Protein AF-X0SKC5-F1 (afdb_monomer_lite)

Foldseek 3Di:
DDDDDDDPPPDPPPDPDPPDDQVVLQVVLCVDPFFPGKDFDADPVRHTQAIETEGEPPDDLVVSLVVSQVCCCPPVVDHDDSVRYHYDHDYPVPPPPPDDDDDPDPVPPDWDWDDWDWDDDPQKTKIKTWTDDPNDIDIDIDMDGPDPVVNVVRNVVD

Organism: NCBI:txid412755

Secondary structure (DSSP, 8-state):
---------S---------S-HHHHHHHHTTSTTEEEEEEEE-TTS-EEEEEEEEETTS-HHHHHHHHHHHHHHHH-----GGGEEEEEE-TTSSTTSS-------S---PEEEEEEEEEETTEEEEEEEEEETTEEEEEEEEEE--HHHHHHHHHH-

Radius of gyration: 26.89 Å; chains: 1; bounding box: 59×62×55 Å

pLDDT: mean 77.45, std 18.26, range [32.75, 94.25]

Sequence (158 aa):
MEKNKLHAFRNFIIPRRFNYEVEDIEKSLKDLSDVLFAKIVLSEDRDIKEIHIITKDSSNPKGITRDIESFLLAKYNIQVDYRKISIAQVKDKEIRDEKIKEEESESSLRLKFSDIKVGTIGNQFEVCVKLESNGKIYEGKVSGKNWGENQEYLVAKA

Structure (mmCIF, N/CA/C/O backbone):
data_AF-X0SKC5-F1
#
_entry.id   AF-X0SKC5-F1
#
loop_
_atom_site.group_PDB
_atom_site.id
_atom_site.type_symbol
_atom_site.label_atom_id
_atom_site.label_alt_id
_atom_site.label_comp_id
_atom_site.label_asym_id
_atom_site.label_entity_id
_atom_site.label_seq_id
_atom_site.pdbx_PDB_ins_code
_atom_site.Cartn_x
_atom_site.Cartn_y
_atom_site.Cartn_z
_atom_site.occupancy
_atom_site.B_iso_or_equiv
_atom_site.auth_seq_id
_atom_site.auth_comp_id
_atom_site.auth_asym_id
_atom_site.auth_atom_id
_atom_site.pdbx_PD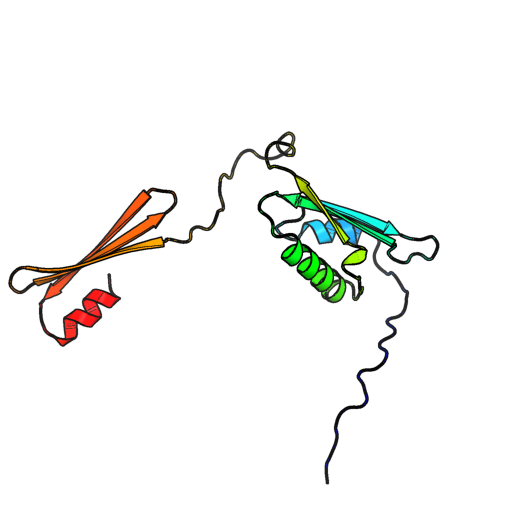B_model_num
ATOM 1 N N . MET A 1 1 ? -18.841 -41.081 18.839 1.00 37.88 1 MET A N 1
ATOM 2 C CA . MET A 1 1 ? -17.892 -41.024 17.708 1.00 37.88 1 MET A CA 1
ATOM 3 C C . MET A 1 1 ? -18.241 -39.802 16.877 1.00 37.88 1 MET A C 1
ATOM 5 O O . MET A 1 1 ? -19.418 -39.509 16.731 1.00 37.88 1 MET A O 1
ATOM 9 N N . GLU A 1 2 ? -17.224 -39.050 16.482 1.00 43.41 2 GLU A N 1
ATOM 10 C CA . GLU A 1 2 ? -17.250 -37.660 16.018 1.00 43.41 2 GLU A CA 1
ATOM 11 C C . GLU A 1 2 ? -18.290 -37.306 14.944 1.00 43.41 2 GLU A C 1
ATOM 13 O O . GLU A 1 2 ? -18.513 -38.068 14.005 1.00 43.41 2 GLU A O 1
ATOM 18 N N . LYS A 1 3 ? -18.785 -36.060 15.015 1.00 39.19 3 LYS A N 1
ATOM 19 C CA . LYS A 1 3 ? -18.485 -35.021 14.008 1.00 39.19 3 LYS A CA 1
ATOM 20 C C . LYS A 1 3 ? -18.834 -33.622 14.536 1.00 39.19 3 LYS A C 1
ATOM 22 O O . LYS A 1 3 ? -19.963 -33.155 14.452 1.00 39.19 3 LYS A O 1
ATOM 27 N N . ASN A 1 4 ? -17.805 -32.953 15.058 1.00 44.38 4 ASN A N 1
ATOM 28 C CA . ASN A 1 4 ? -17.693 -31.495 15.067 1.00 44.38 4 ASN A CA 1
ATOM 29 C C . ASN A 1 4 ? -17.770 -30.967 13.627 1.00 44.38 4 ASN A C 1
ATOM 31 O O . ASN A 1 4 ? -17.104 -31.540 12.761 1.00 44.38 4 ASN A O 1
ATOM 35 N N . LYS A 1 5 ? -18.436 -29.825 13.403 1.00 41.84 5 LYS A N 1
ATOM 36 C CA . LYS A 1 5 ? -17.783 -28.616 12.855 1.00 41.84 5 LYS A CA 1
ATOM 37 C C . LYS A 1 5 ? -18.767 -27.460 12.604 1.00 41.84 5 LYS A C 1
ATOM 39 O O . LYS A 1 5 ? -19.712 -27.592 11.841 1.00 41.84 5 LYS A O 1
ATOM 44 N N . LEU A 1 6 ? -18.383 -26.307 13.164 1.00 42.19 6 LEU A N 1
ATOM 45 C CA . LEU A 1 6 ? -18.560 -24.944 12.636 1.00 42.19 6 LEU A CA 1
ATOM 46 C C . LEU A 1 6 ? -19.936 -24.271 12.782 1.00 42.19 6 LEU A C 1
ATOM 48 O O . LEU A 1 6 ? -20.611 -23.992 11.802 1.00 42.19 6 LEU A O 1
ATOM 52 N N . HIS A 1 7 ? -20.257 -23.832 14.002 1.00 37.31 7 HIS A N 1
ATOM 53 C CA . HIS A 1 7 ? -21.144 -22.677 14.217 1.00 37.31 7 HIS A CA 1
ATOM 54 C C . HIS A 1 7 ? -20.577 -21.729 15.286 1.00 37.31 7 HIS A C 1
ATOM 56 O O . HIS A 1 7 ? -21.206 -21.460 16.300 1.00 37.31 7 HIS A O 1
ATOM 62 N N . ALA A 1 8 ? -19.363 -21.216 15.065 1.00 38.47 8 ALA A N 1
ATOM 63 C CA . ALA A 1 8 ? -18.754 -20.225 15.961 1.00 38.47 8 ALA A CA 1
ATOM 64 C C . ALA A 1 8 ? -18.031 -19.090 15.209 1.00 38.47 8 ALA A C 1
ATOM 66 O O . ALA A 1 8 ? -17.006 -18.598 15.658 1.00 38.47 8 ALA A O 1
ATOM 67 N N . PHE A 1 9 ? -18.563 -18.665 14.057 1.00 35.56 9 PHE A N 1
ATOM 68 C CA . PHE A 1 9 ? -18.063 -17.501 13.304 1.00 35.56 9 PHE A CA 1
ATOM 69 C C . PHE A 1 9 ? -19.118 -16.399 13.177 1.00 35.56 9 PHE A C 1
ATOM 71 O O . PHE A 1 9 ? -19.284 -15.784 12.127 1.00 35.56 9 PHE A O 1
ATOM 78 N N . ARG A 1 10 ? -19.880 -16.153 14.241 1.00 35.97 10 ARG A N 1
ATOM 79 C CA . ARG A 1 10 ? -20.778 -15.001 14.290 1.00 35.97 10 ARG A CA 1
ATOM 80 C C . ARG A 1 10 ? -20.615 -14.295 15.623 1.00 35.97 10 ARG A C 1
ATOM 82 O O . ARG A 1 10 ? -20.910 -14.865 16.665 1.00 35.97 10 ARG A O 1
ATOM 89 N N . ASN A 1 11 ? -20.170 -13.047 15.519 1.00 32.75 11 ASN A N 1
ATOM 90 C CA . ASN A 1 11 ? -20.149 -12.022 16.554 1.00 32.75 11 ASN A CA 1
ATOM 91 C C . ASN A 1 11 ? -19.022 -12.127 17.588 1.00 32.75 11 ASN A C 1
ATOM 93 O O . ASN A 1 11 ? -19.274 -12.257 18.781 1.00 32.75 11 ASN A O 1
ATOM 97 N N . PHE A 1 12 ? -17.782 -11.893 17.151 1.00 34.72 12 PHE A N 1
ATOM 98 C CA . PHE A 1 12 ? -16.859 -11.145 18.007 1.00 34.72 12 PHE A CA 1
ATOM 99 C C . PHE A 1 12 ? -17.263 -9.667 17.947 1.00 34.72 12 PHE A C 1
ATOM 101 O O . PHE A 1 12 ? -16.719 -8.875 17.184 1.00 34.72 12 PHE A O 1
ATOM 108 N N . ILE A 1 13 ? -18.278 -9.305 18.735 1.00 43.94 13 ILE A N 1
ATOM 109 C CA . ILE A 1 13 ? -18.441 -7.924 19.192 1.00 43.94 13 ILE A CA 1
ATOM 110 C C . ILE A 1 13 ? -17.263 -7.701 20.141 1.00 43.94 13 ILE A C 1
ATOM 112 O O . ILE A 1 13 ? -17.325 -8.042 21.321 1.00 43.94 13 ILE A O 1
ATOM 116 N N . ILE A 1 14 ? -16.140 -7.239 19.595 1.00 46.78 14 ILE A N 1
ATOM 117 C CA . ILE A 1 14 ? -14.991 -6.829 20.398 1.00 46.78 14 ILE A CA 1
ATOM 118 C C . ILE A 1 14 ? -15.439 -5.578 21.168 1.00 46.78 14 ILE A C 1
ATOM 120 O O . ILE A 1 14 ? -16.000 -4.661 20.563 1.00 46.78 14 ILE A O 1
ATOM 124 N N . PRO A 1 15 ? -15.281 -5.537 22.500 1.00 40.75 15 PRO A N 1
ATOM 125 C CA . PRO A 1 15 ? -15.794 -4.438 23.303 1.00 40.75 15 PRO A CA 1
ATOM 126 C C . PRO A 1 15 ? -15.172 -3.101 22.876 1.00 40.75 15 PRO A C 1
ATOM 128 O O . PRO A 1 15 ? -13.961 -3.009 22.694 1.00 40.75 15 PRO A O 1
ATOM 131 N N . ARG A 1 16 ? -16.011 -2.055 22.784 1.00 48.88 16 ARG A N 1
ATOM 132 C CA . ARG A 1 16 ? -15.656 -0.630 22.605 1.00 48.88 16 ARG A CA 1
ATOM 133 C C . ARG A 1 16 ? -14.852 -0.080 23.799 1.00 48.88 16 ARG A C 1
ATOM 135 O O . ARG A 1 16 ? -15.270 0.860 24.470 1.00 48.88 16 ARG A O 1
ATOM 142 N N . ARG A 1 17 ? -13.711 -0.677 24.130 1.00 47.03 17 ARG A N 1
ATOM 143 C CA . ARG A 1 17 ? -12.739 -0.082 25.052 1.00 47.03 17 ARG A CA 1
ATOM 144 C C . ARG A 1 17 ? -11.465 0.197 24.277 1.00 47.03 17 ARG A C 1
ATOM 146 O O . ARG A 1 17 ? -10.558 -0.623 24.228 1.00 47.03 17 ARG A O 1
ATOM 153 N N . PHE A 1 18 ? -11.448 1.378 23.661 1.00 55.78 18 PHE A N 1
ATOM 154 C CA . PHE A 1 18 ? -10.223 2.058 23.257 1.00 55.78 18 PHE A CA 1
ATOM 155 C C . PHE A 1 18 ? -9.294 2.114 24.473 1.00 55.78 18 PHE A C 1
ATOM 157 O O . PHE A 1 18 ? -9.562 2.858 25.412 1.00 55.78 18 PHE A O 1
ATOM 164 N N . ASN A 1 19 ? -8.252 1.285 24.484 1.00 56.88 19 ASN A N 1
ATOM 165 C CA . ASN A 1 19 ? -7.194 1.329 25.498 1.00 56.88 19 ASN A CA 1
ATOM 166 C C . ASN A 1 19 ? -5.901 1.953 24.942 1.00 56.88 19 ASN A C 1
ATOM 168 O O . ASN A 1 19 ? -4.849 1.850 25.563 1.00 56.88 19 ASN A O 1
ATOM 172 N N . TYR A 1 20 ? -5.990 2.544 23.749 1.00 67.38 20 TYR A N 1
ATOM 173 C CA . TYR A 1 20 ? -4.907 3.212 23.042 1.00 67.38 20 TYR A CA 1
ATOM 174 C C . TYR A 1 20 ? -5.317 4.656 22.796 1.00 67.38 20 TYR A C 1
ATOM 176 O O . TYR A 1 20 ? -6.435 4.903 22.330 1.00 67.38 20 TYR A O 1
ATOM 184 N N . GLU A 1 21 ? -4.411 5.584 23.086 1.00 79.00 21 GLU A N 1
ATOM 185 C CA . GLU A 1 21 ? -4.579 6.978 22.698 1.00 79.00 21 GLU A CA 1
ATOM 186 C C . GLU A 1 21 ? -4.518 7.087 21.170 1.00 79.00 21 GLU A C 1
ATOM 188 O O . GLU A 1 21 ? -3.754 6.379 20.501 1.00 79.00 21 GLU A O 1
ATOM 193 N N . VAL A 1 22 ? -5.346 7.959 20.594 1.00 83.56 22 VAL A N 1
ATOM 194 C CA . VAL A 1 22 ? -5.439 8.117 19.133 1.00 83.56 22 VAL A CA 1
ATOM 195 C C . VAL A 1 22 ? -4.089 8.531 18.556 1.00 83.56 22 VAL A C 1
ATOM 197 O O . VAL A 1 22 ? -3.703 8.035 17.495 1.00 83.56 22 VAL A O 1
ATOM 200 N N . GLU A 1 23 ? -3.333 9.365 19.276 1.00 82.94 23 GLU A N 1
ATOM 201 C CA . GLU A 1 23 ? -1.994 9.773 18.855 1.00 82.94 23 GLU A CA 1
ATOM 202 C C . GLU A 1 23 ? -1.025 8.588 18.726 1.00 82.94 23 GLU A C 1
ATOM 204 O O . GLU A 1 23 ? -0.130 8.620 17.880 1.00 82.94 23 GLU A O 1
ATOM 209 N N . ASP A 1 24 ? -1.181 7.529 19.523 1.00 87.25 24 ASP A N 1
ATOM 210 C CA . ASP A 1 24 ? -0.296 6.361 19.463 1.00 87.25 24 ASP A CA 1
ATOM 211 C C . ASP A 1 24 ? -0.600 5.473 18.253 1.00 87.25 24 ASP A C 1
ATOM 213 O O . ASP A 1 24 ? 0.314 4.897 17.648 1.00 87.25 24 ASP A O 1
ATOM 217 N N . ILE A 1 25 ? -1.875 5.403 17.861 1.00 88.12 25 ILE A N 1
ATOM 218 C CA . ILE A 1 25 ? -2.302 4.740 16.624 1.00 88.12 25 ILE A CA 1
ATOM 219 C C . ILE A 1 25 ? -1.802 5.541 15.416 1.00 88.12 25 ILE A C 1
ATOM 221 O O . ILE A 1 25 ? -1.206 4.962 14.508 1.00 88.12 25 ILE A O 1
ATOM 225 N N . GLU A 1 26 ? -1.978 6.867 15.419 1.00 89.88 26 GLU A N 1
ATOM 226 C CA . GLU A 1 26 ? -1.483 7.759 14.359 1.00 89.88 26 GLU A CA 1
ATOM 227 C C . GLU A 1 26 ? 0.036 7.648 14.180 1.00 89.88 26 GLU A C 1
ATOM 229 O O . GLU A 1 26 ? 0.516 7.570 13.049 1.00 89.88 26 GLU A O 1
ATOM 234 N N . LYS A 1 27 ? 0.804 7.597 15.278 1.00 88.88 27 LYS A N 1
ATOM 235 C CA . LYS A 1 27 ? 2.259 7.370 15.227 1.00 88.88 27 LYS A CA 1
ATOM 236 C C . LYS A 1 27 ? 2.595 6.012 14.634 1.00 88.88 27 LYS A C 1
ATOM 238 O O . LYS A 1 27 ? 3.434 5.937 13.750 1.00 88.88 27 LYS A O 1
ATOM 243 N N . SER A 1 28 ? 1.919 4.962 15.085 1.00 89.25 28 SER A N 1
ATOM 244 C CA . SER A 1 28 ? 2.193 3.601 14.625 1.00 89.25 28 SER A CA 1
ATOM 245 C C . SER A 1 28 ? 1.827 3.377 13.158 1.00 89.25 28 SER A C 1
ATOM 247 O O . SER A 1 28 ? 2.453 2.567 12.488 1.00 89.25 28 SER A O 1
ATOM 249 N N . LEU A 1 29 ? 0.838 4.098 12.627 1.00 89.44 29 LEU A N 1
ATOM 250 C CA . LEU A 1 29 ? 0.518 4.059 11.197 1.00 89.44 29 LEU A CA 1
ATOM 251 C C . LEU A 1 29 ? 1.648 4.618 10.321 1.00 89.44 29 LEU A C 1
ATOM 253 O O . LEU A 1 29 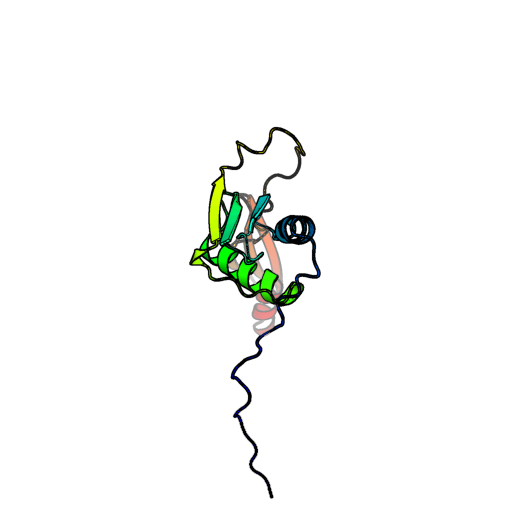? 1.744 4.227 9.162 1.00 89.44 29 LEU A O 1
ATOM 257 N N . LYS A 1 30 ? 2.514 5.486 10.862 1.00 88.50 30 LYS A N 1
ATOM 258 C CA . LYS A 1 30 ? 3.714 5.973 10.161 1.00 88.50 30 LYS A CA 1
ATOM 259 C C . LYS A 1 30 ? 4.819 4.920 10.049 1.00 88.50 30 LYS A C 1
ATOM 261 O O . LYS A 1 30 ? 5.746 5.123 9.278 1.00 88.50 30 LYS A O 1
ATOM 266 N N . ASP A 1 31 ? 4.724 3.809 10.783 1.00 86.94 31 ASP A N 1
ATOM 267 C CA . ASP A 1 31 ? 5.671 2.694 10.652 1.00 86.94 31 ASP A CA 1
ATOM 268 C C . ASP A 1 31 ? 5.462 1.917 9.333 1.00 86.94 31 ASP A C 1
ATOM 270 O O . ASP A 1 31 ? 6.305 1.109 8.942 1.00 86.94 31 ASP A O 1
ATOM 274 N N . LEU A 1 32 ? 4.339 2.138 8.634 1.00 86.88 32 LEU A N 1
ATOM 275 C CA . LEU A 1 32 ? 4.093 1.578 7.306 1.00 86.88 32 LEU A CA 1
ATOM 276 C C . LEU A 1 32 ? 4.953 2.304 6.259 1.00 86.88 32 LEU A C 1
ATOM 278 O O . LEU A 1 32 ? 4.970 3.531 6.208 1.00 86.88 32 LEU A O 1
ATOM 282 N N . SER A 1 33 ? 5.610 1.540 5.377 1.00 74.44 33 SER A N 1
ATOM 283 C CA . SER A 1 33 ? 6.628 2.015 4.417 1.00 74.44 33 SER A CA 1
ATOM 284 C C . SER A 1 33 ? 6.219 3.215 3.559 1.00 74.44 33 SER A C 1
ATOM 286 O O . SER A 1 33 ? 7.060 4.022 3.167 1.00 74.44 33 SER A O 1
ATOM 288 N N . ASP A 1 34 ? 4.929 3.325 3.260 1.00 83.56 34 ASP A N 1
ATOM 289 C CA . ASP A 1 34 ? 4.379 4.285 2.307 1.00 83.56 34 ASP A CA 1
ATOM 290 C C . ASP A 1 34 ? 3.587 5.430 2.959 1.00 83.56 34 ASP A C 1
ATOM 292 O O . ASP A 1 34 ? 3.067 6.300 2.256 1.00 83.56 34 ASP A O 1
ATOM 296 N N . VAL A 1 35 ? 3.488 5.457 4.293 1.00 89.62 35 VAL A N 1
ATOM 297 C CA . VAL A 1 35 ? 2.700 6.450 5.037 1.00 89.62 35 VAL A CA 1
ATOM 298 C C . VAL A 1 35 ? 3.606 7.541 5.602 1.00 89.62 35 VAL A C 1
ATOM 300 O O . VAL A 1 35 ? 4.464 7.295 6.440 1.00 89.62 35 VAL A O 1
ATOM 303 N N . LEU A 1 36 ? 3.376 8.784 5.182 1.00 88.00 36 LEU A N 1
ATOM 304 C CA . LEU A 1 36 ? 4.126 9.959 5.642 1.00 88.00 36 LEU A CA 1
ATOM 305 C C . LEU A 1 36 ? 3.440 10.611 6.844 1.00 88.00 36 LEU A C 1
ATOM 307 O O . LEU A 1 36 ? 4.063 10.945 7.854 1.00 88.00 36 LEU A O 1
ATOM 311 N N . PHE A 1 37 ? 2.122 10.769 6.741 1.00 89.44 37 PHE A N 1
ATOM 312 C CA . PHE A 1 37 ? 1.291 11.329 7.797 1.00 89.44 37 PHE A CA 1
ATOM 313 C C . PHE A 1 37 ? -0.018 10.559 7.893 1.00 89.44 37 PHE A C 1
ATOM 315 O O . PHE A 1 37 ? -0.585 10.153 6.881 1.00 89.44 37 PHE A O 1
ATOM 322 N N . ALA A 1 38 ? -0.504 10.402 9.119 1.00 92.00 38 ALA A N 1
ATOM 323 C CA . ALA A 1 38 ? -1.788 9.800 9.419 1.00 92.00 38 ALA A CA 1
ATOM 324 C C . ALA A 1 38 ? -2.525 10.686 10.422 1.00 92.00 38 ALA A C 1
ATOM 326 O O . ALA A 1 38 ? -1.928 11.152 11.395 1.00 92.00 38 ALA A O 1
ATOM 327 N N . LYS A 1 39 ? -3.813 10.916 10.171 1.00 91.88 39 LYS A N 1
ATOM 328 C CA . LYS A 1 39 ? -4.724 11.599 11.086 1.00 91.88 39 LYS A CA 1
ATOM 329 C C . LYS A 1 39 ? -6.020 10.812 11.186 1.00 91.88 39 LYS A C 1
ATOM 331 O O . LYS A 1 39 ? -6.621 10.488 10.164 1.00 91.88 39 LYS A O 1
ATOM 336 N N . ILE A 1 40 ? -6.461 10.535 12.404 1.00 90.62 40 ILE A N 1
ATOM 337 C CA . ILE A 1 40 ? -7.724 9.858 12.683 1.00 90.62 40 ILE A CA 1
ATOM 338 C C . ILE A 1 40 ? -8.702 10.886 13.248 1.00 90.62 40 ILE A C 1
ATOM 340 O O . ILE A 1 40 ? -8.399 11.613 14.194 1.00 90.62 40 ILE A O 1
ATOM 344 N N . VAL A 1 41 ? -9.894 10.940 12.662 1.00 88.75 41 VAL A N 1
ATOM 345 C CA . VAL A 1 41 ? -11.005 11.768 13.127 1.00 88.75 41 VAL A CA 1
ATOM 346 C C . VAL A 1 41 ? -12.022 10.859 13.802 1.00 88.75 41 VAL A C 1
ATOM 348 O O . VAL A 1 41 ? -12.563 9.941 13.181 1.00 88.75 41 VAL A O 1
ATOM 351 N N . LEU A 1 42 ? -12.292 11.116 15.080 1.00 86.50 42 LEU A N 1
ATOM 352 C CA . LEU A 1 42 ? -13.313 10.402 15.841 1.00 86.50 42 LEU A CA 1
ATOM 353 C C . LEU A 1 42 ? -14.667 11.121 15.774 1.00 86.50 42 LEU A C 1
ATOM 355 O O . LEU A 1 42 ? -14.743 12.341 15.630 1.00 86.50 42 LEU A O 1
ATOM 359 N N . SER A 1 43 ? -15.745 10.350 15.883 1.00 83.00 43 SER A N 1
ATOM 360 C CA . SER A 1 43 ? -17.093 10.851 16.168 1.00 83.00 43 SER A CA 1
ATOM 361 C C . SER A 1 43 ? -17.269 11.161 17.659 1.00 83.00 43 SER A C 1
ATOM 363 O O . SER A 1 43 ? -16.451 10.764 18.488 1.00 83.00 43 SER A O 1
ATOM 365 N N . GLU A 1 44 ? -18.370 11.827 18.010 1.00 78.19 44 GLU A N 1
ATOM 366 C CA . GLU A 1 44 ? -18.746 12.119 19.406 1.00 78.19 44 GLU A CA 1
ATOM 367 C C . GLU A 1 44 ? -18.841 10.841 20.263 1.00 78.19 44 GLU A C 1
ATOM 369 O O . GLU A 1 44 ? -18.431 10.835 21.421 1.00 78.19 44 GLU A O 1
ATOM 374 N N . ASP A 1 45 ? -19.244 9.723 19.650 1.00 80.00 45 ASP A N 1
ATOM 375 C CA . ASP A 1 45 ? -19.303 8.392 20.271 1.00 80.00 45 ASP A CA 1
ATOM 376 C C . ASP A 1 45 ? -17.937 7.683 20.390 1.00 80.00 45 ASP A C 1
ATOM 378 O O . ASP A 1 45 ? -17.875 6.496 20.716 1.00 80.00 45 ASP A O 1
ATOM 382 N N . ARG A 1 46 ? -16.830 8.382 20.101 1.00 74.31 46 ARG A N 1
ATOM 383 C CA . ARG A 1 46 ? -15.454 7.849 20.019 1.00 74.31 46 ARG A CA 1
ATOM 384 C C . ARG A 1 46 ? -15.239 6.740 18.982 1.00 74.31 46 ARG A C 1
ATOM 386 O O . ARG A 1 46 ? -14.202 6.088 18.998 1.00 74.31 46 AR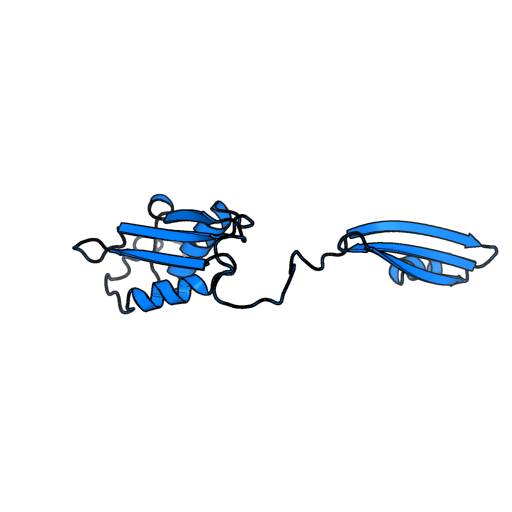G A O 1
ATOM 393 N N . ASP A 1 47 ? -16.164 6.544 18.051 1.00 81.56 47 ASP A N 1
ATOM 394 C CA . ASP A 1 47 ? -15.948 5.666 16.900 1.00 81.56 47 ASP A CA 1
ATOM 395 C C . ASP A 1 47 ? -15.113 6.379 15.819 1.00 81.56 47 ASP A C 1
ATOM 397 O O . ASP A 1 47 ? -15.174 7.600 15.668 1.00 81.56 47 ASP A O 1
ATOM 401 N N . ILE A 1 48 ? -14.344 5.621 15.030 1.00 86.12 48 ILE A N 1
ATOM 402 C CA . ILE A 1 48 ? -13.580 6.178 13.902 1.00 86.12 48 ILE A CA 1
ATOM 403 C C . ILE A 1 48 ? -14.556 6.664 12.828 1.00 86.12 48 ILE A C 1
ATOM 405 O O . ILE A 1 48 ? -15.286 5.860 12.230 1.00 86.12 48 ILE A O 1
ATOM 409 N N . LYS A 1 49 ? -14.541 7.972 12.563 1.00 88.62 49 LYS A N 1
ATOM 410 C CA . LYS A 1 49 ? -15.315 8.610 11.498 1.00 88.62 49 LYS A CA 1
ATOM 411 C C . LYS A 1 49 ? -14.568 8.514 10.174 1.00 88.62 49 LYS A C 1
ATOM 413 O O . LYS A 1 49 ? -15.084 7.920 9.232 1.00 88.62 49 LYS A O 1
ATOM 418 N N . GLU A 1 50 ? -13.350 9.046 10.147 1.00 91.94 50 GLU A N 1
ATOM 419 C CA . GLU A 1 50 ? -12.495 9.152 8.964 1.00 91.94 50 GLU A CA 1
ATOM 420 C C . GLU A 1 50 ? -11.022 8.970 9.346 1.00 91.94 50 GLU A C 1
ATOM 422 O O . GLU A 1 50 ? -10.604 9.282 10.464 1.00 91.94 50 GLU A O 1
ATOM 427 N N . ILE A 1 51 ? -10.234 8.460 8.404 1.00 93.38 51 ILE A N 1
ATOM 428 C CA . ILE A 1 51 ? -8.782 8.341 8.493 1.00 93.38 51 ILE A CA 1
ATOM 429 C C . ILE A 1 51 ? -8.192 9.027 7.265 1.00 93.38 51 ILE A C 1
ATOM 431 O O . ILE A 1 51 ? -8.447 8.612 6.135 1.00 93.38 51 ILE A O 1
ATOM 435 N N . HIS A 1 52 ? -7.380 10.054 7.485 1.00 93.81 52 HIS A N 1
ATOM 436 C CA . HIS A 1 52 ? -6.645 10.743 6.433 1.00 93.81 52 HIS A CA 1
ATOM 437 C C . HIS A 1 52 ? -5.196 10.283 6.435 1.00 93.81 52 HIS A C 1
ATOM 439 O O . HIS A 1 52 ? -4.518 10.332 7.463 1.00 93.81 52 HIS A O 1
ATOM 445 N N . ILE A 1 53 ? -4.722 9.862 5.271 1.00 94.25 53 ILE A N 1
ATOM 446 C CA . ILE A 1 53 ? -3.372 9.351 5.075 1.00 94.25 53 ILE A CA 1
ATOM 447 C C . ILE A 1 53 ? -2.717 10.149 3.956 1.00 94.25 53 ILE A C 1
ATOM 449 O O . ILE A 1 53 ? -3.298 10.315 2.883 1.00 94.25 53 ILE A O 1
ATOM 453 N N . ILE A 1 54 ? -1.498 10.618 4.198 1.00 91.88 54 ILE A N 1
ATOM 454 C CA . ILE A 1 54 ? -0.638 11.211 3.175 1.00 91.88 54 ILE A CA 1
ATOM 455 C C . ILE A 1 54 ? 0.454 10.204 2.840 1.00 91.88 54 ILE A C 1
ATOM 457 O O . ILE A 1 54 ? 1.113 9.676 3.737 1.00 91.88 54 ILE A O 1
ATOM 461 N N . THR A 1 55 ? 0.634 9.947 1.552 1.00 92.00 55 THR A N 1
ATOM 462 C CA . THR A 1 55 ? 1.528 8.912 1.014 1.00 92.00 55 THR A CA 1
ATOM 463 C C . THR A 1 55 ? 2.380 9.483 -0.108 1.00 92.00 55 THR A C 1
ATOM 465 O O . THR A 1 55 ? 2.072 10.555 -0.640 1.00 92.00 55 THR A O 1
ATOM 468 N N . LYS A 1 56 ? 3.448 8.776 -0.477 1.00 86.06 56 LYS A N 1
ATOM 469 C CA . LYS A 1 56 ? 4.254 9.140 -1.646 1.00 86.06 56 LYS A CA 1
ATOM 470 C C . LYS A 1 56 ? 3.476 8.853 -2.937 1.00 86.06 56 LYS A C 1
ATOM 472 O O . LYS A 1 56 ? 2.564 8.024 -2.977 1.00 86.06 56 LYS A O 1
ATOM 477 N N . ASP A 1 57 ? 3.835 9.540 -4.014 1.00 82.62 57 ASP A N 1
ATOM 478 C CA . ASP A 1 57 ? 3.241 9.334 -5.342 1.00 82.62 57 ASP A CA 1
ATOM 479 C C . ASP A 1 57 ? 3.606 7.980 -5.975 1.00 82.62 57 ASP A C 1
ATOM 481 O O . ASP A 1 57 ? 2.874 7.484 -6.831 1.00 82.62 57 ASP A O 1
ATOM 485 N N . SER A 1 58 ? 4.692 7.352 -5.522 1.00 81.19 58 SER A N 1
ATOM 486 C CA . SER A 1 58 ? 5.114 6.006 -5.926 1.00 81.19 58 SER A CA 1
ATOM 487 C C . SER A 1 58 ? 4.269 4.879 -5.327 1.00 81.19 58 SER A C 1
ATOM 489 O O . SER A 1 58 ? 4.361 3.733 -5.777 1.00 81.19 58 SER A O 1
ATOM 491 N N . SER A 1 59 ? 3.446 5.175 -4.323 1.00 82.12 59 SER A N 1
ATOM 492 C CA . SER A 1 59 ? 2.754 4.148 -3.561 1.00 82.12 59 SER A CA 1
ATOM 493 C C . SER A 1 59 ? 1.443 3.700 -4.225 1.00 82.12 59 SER A C 1
ATOM 495 O O . SER A 1 59 ? 0.779 4.465 -4.922 1.00 82.12 59 SER A O 1
ATOM 497 N N . ASN A 1 60 ? 1.033 2.444 -4.014 1.00 88.25 60 ASN A N 1
ATOM 498 C CA . ASN A 1 60 ? -0.216 1.900 -4.564 1.00 88.25 60 ASN A CA 1
ATOM 499 C C . ASN A 1 60 ? -1.389 2.117 -3.584 1.00 88.25 60 ASN A C 1
ATOM 501 O O . ASN A 1 60 ? -1.446 1.402 -2.578 1.00 88.25 60 ASN A O 1
ATOM 505 N N . PRO A 1 61 ? -2.378 2.991 -3.876 1.00 87.31 61 PRO A N 1
ATOM 506 C CA . PRO A 1 61 ? -3.435 3.335 -2.920 1.00 87.31 61 PRO A CA 1
ATOM 507 C C . PRO A 1 61 ? -4.227 2.126 -2.416 1.00 87.31 61 PRO A C 1
ATOM 509 O O . PRO A 1 61 ? -4.496 2.019 -1.226 1.00 87.31 61 PRO A O 1
ATOM 512 N N . LYS A 1 62 ? -4.542 1.162 -3.293 1.00 89.25 62 LYS A N 1
ATOM 513 C CA . LYS A 1 62 ? -5.278 -0.054 -2.901 1.00 89.25 62 LYS A CA 1
ATOM 514 C C . LYS A 1 62 ? -4.472 -0.956 -1.968 1.00 89.25 62 LYS A C 1
ATOM 516 O O . LYS A 1 62 ? -5.052 -1.606 -1.104 1.00 89.25 62 LYS A O 1
ATOM 521 N N . GLY A 1 63 ? -3.156 -1.021 -2.182 1.00 91.19 63 GLY A N 1
ATOM 522 C CA . GLY A 1 63 ? -2.243 -1.764 -1.316 1.00 91.19 63 GLY A CA 1
ATOM 523 C C . GLY A 1 63 ? -2.231 -1.153 0.078 1.00 91.19 63 GLY A C 1
ATOM 524 O O . GLY A 1 63 ? -2.572 -1.833 1.038 1.00 91.19 63 GLY A O 1
ATOM 525 N N . ILE A 1 64 ? -1.999 0.160 0.148 1.00 91.88 64 ILE A N 1
ATOM 526 C CA . ILE A 1 64 ? -1.972 0.915 1.405 1.00 91.88 64 ILE A CA 1
ATOM 527 C C . ILE A 1 64 ? -3.277 0.777 2.175 1.00 91.88 64 ILE A C 1
ATOM 529 O O . ILE A 1 64 ? -3.244 0.510 3.370 1.00 91.88 64 ILE A O 1
ATOM 533 N N . THR A 1 65 ? -4.429 0.940 1.519 1.00 93.25 65 THR A N 1
ATOM 534 C CA . THR A 1 65 ? -5.728 0.770 2.183 1.00 93.25 65 THR A CA 1
ATOM 535 C C . THR A 1 65 ? -5.810 -0.588 2.879 1.00 93.25 65 THR A C 1
ATOM 537 O O . THR A 1 65 ? -6.164 -0.656 4.054 1.00 93.25 65 THR A O 1
ATOM 540 N N . ARG A 1 66 ? -5.417 -1.661 2.184 1.00 92.25 66 ARG A N 1
ATOM 541 C CA . ARG A 1 66 ? -5.445 -3.022 2.725 1.00 92.25 66 ARG A CA 1
ATOM 542 C C . ARG A 1 66 ? -4.429 -3.220 3.847 1.00 92.25 66 ARG A C 1
ATOM 544 O O . ARG A 1 66 ? -4.714 -3.934 4.809 1.00 92.25 66 ARG A O 1
ATOM 551 N N . ASP A 1 67 ? -3.258 -2.610 3.729 1.00 92.62 67 ASP A N 1
ATOM 552 C CA . ASP A 1 67 ? -2.211 -2.691 4.743 1.00 92.62 67 ASP A CA 1
ATOM 553 C C . ASP A 1 67 ? -2.637 -1.950 6.014 1.00 92.62 67 ASP A C 1
ATOM 555 O O . ASP A 1 67 ? -2.465 -2.484 7.104 1.00 92.62 67 ASP A O 1
ATOM 559 N N . ILE A 1 68 ? -3.302 -0.797 5.892 1.00 92.44 68 ILE A N 1
ATOM 560 C CA . ILE A 1 68 ? -3.895 -0.063 7.019 1.00 92.44 68 ILE A CA 1
ATOM 561 C C . ILE A 1 68 ? -5.001 -0.882 7.687 1.00 92.44 68 ILE A C 1
ATOM 563 O O . ILE A 1 68 ? -4.988 -1.024 8.909 1.00 92.44 68 ILE A O 1
ATOM 567 N N . GLU A 1 69 ? -5.940 -1.444 6.918 1.00 92.88 69 GLU A N 1
ATOM 568 C CA . GLU A 1 69 ? -6.996 -2.312 7.462 1.00 92.88 69 GLU A CA 1
ATOM 569 C C . GLU A 1 69 ? -6.389 -3.500 8.220 1.00 92.88 69 GLU A C 1
ATOM 571 O O . GLU A 1 69 ? -6.774 -3.789 9.354 1.00 92.88 69 GLU A O 1
ATOM 576 N N . SER A 1 70 ? -5.392 -4.151 7.617 1.00 93.06 70 SER A N 1
ATOM 577 C CA . SER A 1 70 ? -4.697 -5.297 8.208 1.00 93.06 70 SER A CA 1
ATOM 578 C C . SER A 1 70 ? -3.922 -4.903 9.465 1.00 93.06 70 SER A C 1
ATOM 580 O O . SER A 1 70 ? -3.955 -5.626 10.458 1.00 93.06 70 SER A O 1
ATOM 582 N N . PHE A 1 71 ? -3.252 -3.752 9.451 1.00 93.19 71 PHE A N 1
ATOM 583 C CA . PHE A 1 71 ? -2.461 -3.239 10.564 1.00 93.19 71 PHE A CA 1
ATOM 584 C C . PHE A 1 71 ? -3.333 -2.869 11.764 1.00 93.19 71 PHE A C 1
ATOM 586 O O . PHE A 1 71 ? -3.055 -3.295 12.887 1.00 93.19 71 PHE A O 1
ATOM 593 N N . LEU A 1 72 ? -4.413 -2.117 11.532 1.00 90.50 72 LEU A N 1
ATOM 594 C CA . LEU A 1 72 ? -5.355 -1.716 12.579 1.00 90.50 72 LEU A CA 1
ATOM 595 C C . LEU A 1 72 ? -6.055 -2.927 13.196 1.00 90.50 72 LEU A C 1
ATOM 597 O O . LEU A 1 72 ? -6.193 -3.003 14.420 1.00 90.50 72 LEU A O 1
ATOM 601 N N . LEU A 1 73 ? -6.418 -3.910 12.373 1.00 90.19 73 LEU A N 1
ATOM 602 C CA . LEU A 1 73 ? -7.010 -5.148 12.856 1.00 90.19 73 LEU A CA 1
ATOM 603 C C . LEU A 1 73 ? -6.000 -5.988 13.649 1.00 90.19 73 LEU A C 1
ATOM 605 O O . LEU A 1 73 ? -6.315 -6.452 14.738 1.00 90.19 73 LEU A O 1
ATOM 609 N N . ALA A 1 74 ? -4.780 -6.174 13.146 1.00 90.69 74 ALA A N 1
ATOM 610 C CA . ALA A 1 74 ? -3.799 -7.052 13.783 1.00 90.69 74 ALA A CA 1
ATOM 611 C C . ALA A 1 74 ? -3.212 -6.467 15.077 1.00 90.69 74 ALA A C 1
ATOM 613 O O . ALA A 1 74 ? -3.061 -7.189 16.061 1.00 90.69 74 ALA A O 1
ATOM 614 N N . LYS A 1 75 ? -2.870 -5.171 15.084 1.00 88.56 75 LYS A N 1
ATOM 615 C CA . LYS A 1 75 ? -2.185 -4.524 16.217 1.00 88.56 75 LYS A CA 1
ATOM 616 C C . LYS A 1 75 ? -3.158 -3.995 17.267 1.00 88.56 75 LYS A C 1
ATOM 618 O O . LYS A 1 75 ? -2.865 -4.077 18.456 1.00 88.56 75 LYS A O 1
ATOM 623 N N . TYR A 1 76 ? -4.303 -3.468 16.837 1.00 86.06 76 TYR A N 1
ATOM 624 C CA . TYR A 1 76 ? -5.252 -2.778 17.717 1.00 86.06 76 TYR A CA 1
ATOM 625 C C . TYR A 1 76 ? -6.609 -3.469 17.818 1.00 86.06 76 TYR A C 1
ATOM 627 O O . TYR A 1 76 ? -7.441 -3.043 18.617 1.00 86.06 76 TYR A O 1
ATOM 635 N N . ASN A 1 77 ? -6.841 -4.531 17.038 1.00 86.31 77 ASN A N 1
ATOM 636 C CA . ASN A 1 77 ? -8.133 -5.210 16.953 1.00 86.31 77 ASN A CA 1
ATOM 637 C C . ASN A 1 77 ? -9.273 -4.259 16.539 1.00 86.31 77 ASN A C 1
ATOM 639 O O . ASN A 1 77 ? -10.417 -4.407 16.973 1.00 86.31 77 ASN A O 1
ATOM 643 N N . ILE A 1 78 ? -8.944 -3.260 15.711 1.00 86.88 78 ILE A N 1
ATOM 644 C CA . ILE A 1 78 ? -9.877 -2.257 15.195 1.00 86.88 78 ILE A CA 1
ATOM 645 C C . ILE A 1 78 ? -10.229 -2.621 13.757 1.00 86.88 78 ILE A C 1
ATOM 647 O O . ILE A 1 78 ? -9.372 -2.631 12.877 1.00 86.88 78 ILE A O 1
ATOM 651 N N . GLN A 1 79 ? -11.512 -2.867 13.509 1.00 88.00 79 GLN A N 1
ATOM 652 C CA . GLN A 1 79 ? -12.025 -3.062 12.161 1.00 88.00 79 GLN A CA 1
ATOM 653 C C . GLN A 1 79 ? -12.448 -1.716 11.562 1.00 88.00 79 GLN A C 1
ATOM 655 O O . GLN A 1 79 ? -13.299 -1.017 12.115 1.00 88.00 79 GLN A O 1
ATOM 660 N N . VAL A 1 80 ? -11.867 -1.366 10.416 1.00 88.12 80 VAL A N 1
ATOM 661 C CA . VAL A 1 80 ? -12.183 -0.147 9.659 1.00 88.12 80 VAL A CA 1
ATOM 662 C C . VAL A 1 80 ? -12.628 -0.541 8.256 1.00 88.12 80 VAL A C 1
ATOM 664 O O . VAL A 1 80 ? -12.133 -1.514 7.704 1.00 88.12 80 VAL A O 1
ATOM 667 N N . ASP A 1 81 ? -13.590 0.197 7.708 1.00 89.44 81 ASP A N 1
ATOM 668 C CA . ASP A 1 81 ? -14.020 0.069 6.315 1.00 89.44 81 ASP A CA 1
ATOM 669 C C . ASP A 1 81 ? -13.175 1.006 5.442 1.00 89.44 81 ASP A C 1
ATOM 671 O O . ASP A 1 81 ? -13.050 2.194 5.764 1.00 89.44 81 ASP A O 1
ATOM 675 N N . TYR A 1 82 ? -12.644 0.501 4.328 1.00 89.00 82 TYR A N 1
ATOM 676 C CA . TYR A 1 82 ? -11.927 1.276 3.313 1.00 89.00 82 TYR A CA 1
ATOM 677 C C . TYR A 1 82 ? -12.597 2.601 2.915 1.00 89.00 82 TYR A C 1
ATOM 679 O O . TYR A 1 82 ? -11.901 3.553 2.571 1.00 89.00 82 TYR A O 1
ATOM 687 N N . ARG A 1 83 ? -13.930 2.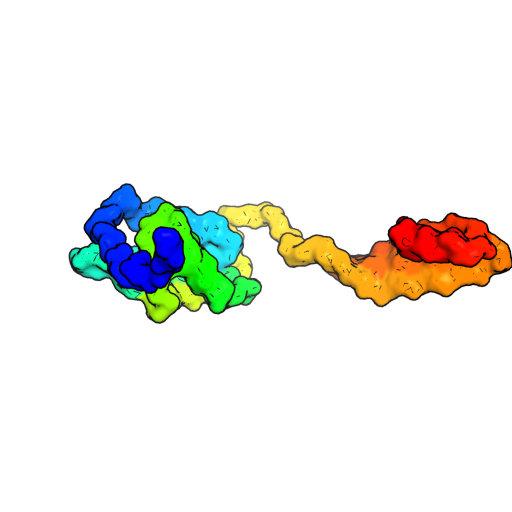717 2.983 1.00 92.25 83 ARG A N 1
ATOM 688 C CA . ARG A 1 83 ? -14.668 3.961 2.678 1.00 92.25 83 ARG A CA 1
ATOM 689 C C . ARG A 1 83 ? -14.356 5.108 3.633 1.00 92.25 83 ARG A C 1
ATOM 691 O O . ARG A 1 83 ? -14.580 6.260 3.278 1.00 92.25 83 ARG A O 1
ATOM 698 N N . LYS A 1 84 ? -13.872 4.803 4.837 1.00 92.31 84 LYS A N 1
ATOM 699 C CA . LYS A 1 84 ? -13.441 5.796 5.830 1.00 92.31 84 LYS A CA 1
ATOM 700 C C . LYS A 1 84 ? -11.990 6.228 5.628 1.00 92.31 84 LYS A C 1
ATOM 702 O O . LYS A 1 84 ? -11.541 7.131 6.326 1.00 92.31 84 LYS A O 1
ATOM 707 N N . ILE A 1 85 ? -11.251 5.583 4.723 1.00 93.75 85 ILE A N 1
ATOM 708 C CA . ILE A 1 85 ? -9.829 5.835 4.495 1.00 93.75 85 ILE A CA 1
ATOM 709 C C . ILE A 1 85 ? -9.678 6.736 3.269 1.00 93.75 85 ILE A C 1
ATOM 711 O O . ILE A 1 85 ? -9.922 6.327 2.136 1.00 93.75 85 ILE A O 1
ATOM 715 N N . SER A 1 86 ? -9.239 7.968 3.504 1.00 94.06 86 SER A N 1
ATOM 716 C CA . SER A 1 86 ? -8.903 8.935 2.466 1.00 94.06 86 SER A CA 1
ATOM 717 C C . SER A 1 86 ? -7.391 8.999 2.299 1.00 94.06 86 SER A C 1
ATOM 719 O O . SER A 1 86 ? -6.675 9.339 3.240 1.00 94.06 86 SER A O 1
ATOM 721 N N . ILE A 1 87 ? -6.908 8.727 1.087 1.00 93.44 87 ILE A N 1
ATOM 722 C CA . ILE A 1 87 ? -5.481 8.766 0.755 1.00 93.44 87 ILE A CA 1
ATOM 723 C C . ILE A 1 87 ? -5.208 9.963 -0.152 1.00 93.44 87 ILE A C 1
ATOM 725 O O . ILE A 1 87 ? -5.794 10.079 -1.228 1.00 93.44 87 ILE A O 1
ATOM 729 N N . ALA A 1 88 ? -4.290 10.824 0.271 1.00 92.19 88 ALA A N 1
ATOM 730 C CA . ALA A 1 88 ? -3.686 11.854 -0.558 1.00 92.19 88 ALA A CA 1
ATOM 731 C C . ALA A 1 88 ? -2.259 11.431 -0.928 1.00 92.19 88 ALA A C 1
ATOM 733 O O . ALA A 1 88 ? -1.497 10.954 -0.084 1.00 92.19 88 ALA A O 1
ATOM 734 N N . GLN A 1 89 ? -1.900 11.597 -2.198 1.00 90.75 89 GLN A N 1
ATOM 735 C CA . GLN A 1 89 ? -0.557 11.322 -2.701 1.00 90.75 89 GLN A CA 1
ATOM 736 C C . GLN A 1 89 ? 0.153 12.639 -2.966 1.00 90.75 89 GLN A C 1
ATOM 738 O O . GLN A 1 89 ? -0.402 13.519 -3.626 1.00 90.75 89 GLN A O 1
ATOM 743 N N . VAL A 1 90 ? 1.373 12.769 -2.461 1.00 87.88 90 VAL A N 1
ATOM 744 C CA . VAL A 1 90 ? 2.204 13.958 -2.654 1.00 87.88 90 VAL A CA 1
ATOM 745 C C . VAL A 1 90 ? 3.476 13.585 -3.395 1.00 87.88 90 VAL A C 1
ATOM 747 O O . VAL A 1 90 ? 4.055 12.518 -3.182 1.00 87.88 90 VAL A O 1
ATOM 750 N N . LYS A 1 91 ? 3.901 14.468 -4.299 1.00 77.75 91 LYS A N 1
ATOM 751 C CA . LYS A 1 91 ? 5.137 14.277 -5.059 1.00 77.75 91 LYS A CA 1
ATOM 752 C C . LYS A 1 91 ? 6.321 14.538 -4.138 1.00 77.75 91 LYS A C 1
ATOM 754 O O . LYS A 1 91 ? 6.329 15.533 -3.416 1.00 77.75 91 LYS A O 1
ATOM 759 N N . ASP A 1 92 ? 7.355 13.708 -4.245 1.00 62.44 92 ASP A N 1
ATOM 760 C CA . ASP A 1 92 ? 8.579 13.739 -3.422 1.00 62.44 92 ASP A CA 1
ATOM 761 C C . ASP A 1 92 ? 9.264 15.119 -3.290 1.00 62.44 92 ASP A C 1
ATOM 763 O O . ASP A 1 92 ? 10.113 15.304 -2.421 1.00 62.44 92 ASP A O 1
ATOM 767 N N . LYS A 1 93 ? 8.932 16.100 -4.139 1.00 55.94 93 LYS A N 1
ATOM 768 C CA . LYS A 1 93 ? 9.483 17.462 -4.081 1.00 55.94 93 LYS A CA 1
ATOM 769 C C . LYS A 1 93 ? 8.907 18.329 -2.956 1.00 55.94 93 LYS A C 1
ATOM 771 O O . LYS A 1 93 ? 9.569 19.289 -2.587 1.00 55.94 93 LYS A O 1
ATOM 776 N N . GLU A 1 94 ? 7.734 18.011 -2.411 1.00 51.75 94 GLU A N 1
ATOM 777 C CA . GLU A 1 94 ? 7.015 18.908 -1.483 1.00 51.75 94 GLU A CA 1
ATOM 778 C C . GLU A 1 94 ? 7.253 18.607 0.010 1.00 51.75 94 GLU A C 1
ATOM 780 O O . GLU A 1 94 ? 6.857 19.395 0.859 1.00 51.75 94 GLU A O 1
ATOM 785 N N . ILE A 1 95 ? 7.928 17.502 0.355 1.00 51.72 95 ILE A N 1
ATOM 786 C CA . ILE A 1 95 ? 8.198 17.109 1.761 1.00 51.72 95 ILE A CA 1
ATOM 787 C C . ILE A 1 95 ? 9.677 17.281 2.155 1.00 51.72 95 ILE A C 1
ATOM 789 O O . ILE A 1 95 ? 10.042 17.197 3.328 1.00 51.72 95 ILE A O 1
ATOM 793 N N . ARG A 1 96 ? 10.550 17.580 1.187 1.00 46.66 96 ARG A N 1
ATOM 794 C CA . ARG A 1 96 ? 12.014 17.619 1.362 1.00 46.66 96 ARG A CA 1
ATOM 795 C C . ARG A 1 96 ? 12.567 18.850 2.084 1.00 46.66 96 ARG A C 1
ATOM 797 O O . ARG A 1 96 ? 13.786 18.987 2.141 1.00 46.66 96 ARG A O 1
ATOM 804 N N . ASP A 1 97 ? 11.727 19.706 2.658 1.00 46.31 97 ASP A N 1
ATOM 805 C CA . ASP A 1 97 ? 12.222 20.916 3.318 1.00 46.31 97 ASP A CA 1
ATOM 806 C C . ASP A 1 97 ? 12.740 20.715 4.744 1.00 46.31 97 ASP A C 1
ATOM 808 O O . ASP A 1 97 ? 13.351 21.645 5.258 1.00 46.31 97 ASP A O 1
ATOM 812 N N . GLU A 1 98 ? 12.624 19.536 5.379 1.00 49.81 98 GLU A N 1
ATOM 813 C CA . GLU A 1 98 ? 13.139 19.437 6.758 1.00 49.81 98 GLU A CA 1
ATOM 814 C C . GLU A 1 98 ? 14.103 18.317 7.118 1.00 49.81 98 GLU A C 1
ATOM 816 O O . GLU A 1 98 ? 14.948 18.581 7.972 1.00 49.81 98 GLU A O 1
ATOM 821 N N . LYS A 1 99 ? 14.087 17.103 6.557 1.00 44.41 99 LYS A N 1
ATOM 822 C CA . LYS A 1 99 ? 15.013 16.068 7.060 1.00 44.41 99 LYS A CA 1
ATOM 823 C C . LYS A 1 99 ? 15.515 15.134 5.966 1.00 44.41 99 LYS A C 1
ATOM 825 O O . LYS A 1 99 ? 14.760 14.337 5.431 1.00 44.41 99 LYS A O 1
ATOM 830 N N . ILE A 1 100 ? 16.834 15.213 5.776 1.00 44.44 100 ILE A N 1
ATOM 831 C CA . ILE A 1 100 ? 17.718 14.173 5.242 1.00 44.44 100 ILE A CA 1
ATOM 832 C C . ILE A 1 100 ? 17.805 14.153 3.703 1.00 44.44 100 ILE A C 1
ATOM 834 O O . ILE A 1 100 ? 17.062 13.493 2.982 1.00 44.44 100 ILE A O 1
ATOM 838 N N . LYS A 1 101 ? 18.793 14.917 3.215 1.00 46.34 101 LYS A N 1
ATOM 839 C CA . LYS A 1 101 ? 19.629 14.526 2.072 1.00 46.34 101 LYS A CA 1
ATOM 840 C C . LYS A 1 101 ? 20.304 13.194 2.432 1.00 46.34 101 LYS A C 1
ATOM 842 O O . LYS A 1 101 ? 20.723 13.079 3.576 1.00 46.34 101 LYS A O 1
ATOM 847 N N . GLU A 1 102 ? 20.455 12.297 1.455 1.00 4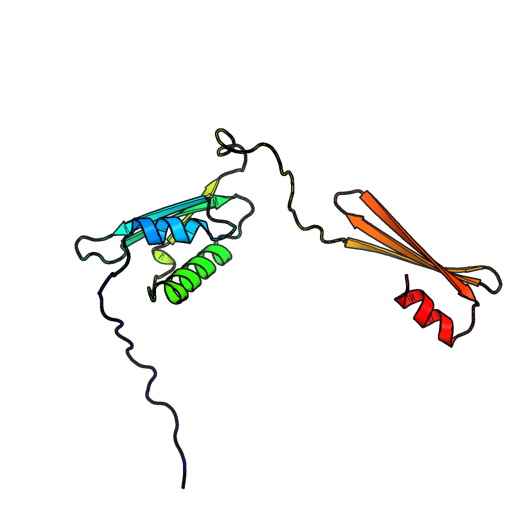5.44 102 GLU A N 1
ATOM 848 C CA . GLU A 1 102 ? 20.926 10.897 1.581 1.00 45.44 102 GLU A CA 1
ATOM 849 C C . GLU A 1 102 ? 19.765 9.973 1.998 1.00 45.44 102 GLU A C 1
ATOM 851 O O . GLU A 1 102 ? 19.378 9.916 3.148 1.00 45.44 102 GLU A O 1
ATOM 856 N N . GLU A 1 103 ? 19.046 9.296 1.112 1.00 43.66 103 GLU A N 1
ATOM 857 C CA . GLU A 1 103 ? 19.544 8.281 0.192 1.00 43.66 103 GLU A CA 1
ATOM 858 C C . GLU A 1 103 ? 18.637 8.254 -1.043 1.00 43.66 103 GLU A C 1
ATOM 860 O O . GLU A 1 103 ? 17.421 8.056 -0.986 1.00 43.66 103 GLU A O 1
ATOM 865 N N . GLU A 1 104 ? 19.245 8.522 -2.188 1.00 46.75 104 GLU A N 1
ATOM 866 C CA . GLU A 1 104 ? 18.606 8.380 -3.480 1.00 46.75 104 GLU A CA 1
ATOM 867 C C . GLU A 1 104 ? 18.354 6.891 -3.752 1.00 46.75 104 GLU A C 1
ATOM 869 O O . GLU A 1 104 ? 19.282 6.092 -3.802 1.00 46.75 104 GLU A O 1
ATOM 874 N N . SER A 1 105 ? 17.100 6.551 -4.043 1.00 48.38 105 SER A N 1
ATOM 875 C CA . SER A 1 105 ? 16.741 5.383 -4.854 1.00 48.38 105 SER A CA 1
ATOM 876 C C . SER A 1 105 ? 17.004 3.996 -4.241 1.00 48.38 105 SER A C 1
ATOM 878 O O . SER A 1 105 ? 17.662 3.159 -4.850 1.00 48.38 105 SER A O 1
ATOM 880 N N . GLU A 1 106 ? 16.295 3.648 -3.165 1.00 49.75 106 GLU A N 1
ATOM 881 C CA . GLU A 1 106 ? 15.875 2.252 -2.904 1.00 49.75 106 GLU A CA 1
ATOM 882 C C . GLU A 1 106 ? 14.757 1.820 -3.889 1.00 49.75 106 GLU A C 1
ATOM 884 O O . GLU A 1 106 ? 13.816 1.098 -3.559 1.00 49.75 106 GLU A O 1
ATOM 889 N N . SER A 1 107 ? 14.829 2.260 -5.151 1.00 55.56 107 SER A N 1
ATOM 890 C CA . SER A 1 107 ? 14.072 1.650 -6.240 1.00 55.56 107 SER A CA 1
ATOM 891 C C . SER A 1 107 ? 14.712 0.297 -6.522 1.00 55.56 107 SER A C 1
ATOM 893 O O . SER A 1 107 ? 15.490 0.181 -7.457 1.00 55.56 107 SER A O 1
ATOM 895 N N . SER A 1 108 ? 14.444 -0.684 -5.657 1.00 53.88 108 SER A N 1
ATOM 896 C CA . SER A 1 108 ? 14.784 -2.101 -5.777 1.00 53.88 108 SER A CA 1
ATOM 897 C C . SER A 1 108 ? 16.115 -2.386 -6.486 1.00 53.88 108 SER A C 1
ATOM 899 O O . SER A 1 108 ? 16.178 -2.347 -7.714 1.00 53.88 108 SER A O 1
ATOM 901 N N . LEU A 1 109 ? 17.135 -2.842 -5.754 1.00 65.38 109 LEU A N 1
ATOM 902 C CA . LEU A 1 109 ? 18.372 -3.451 -6.292 1.00 65.38 109 LEU A CA 1
ATOM 903 C C . LEU A 1 109 ? 18.127 -4.722 -7.156 1.00 65.38 109 LEU A C 1
ATOM 905 O O . LEU A 1 109 ? 18.987 -5.592 -7.284 1.00 65.38 109 LEU A O 1
ATOM 909 N N . ARG A 1 110 ? 16.933 -4.880 -7.734 1.00 76.81 110 ARG A N 1
ATOM 910 C CA . ARG A 1 110 ? 16.503 -5.973 -8.587 1.00 76.81 110 ARG A CA 1
ATOM 911 C C . ARG A 1 110 ? 17.238 -5.891 -9.918 1.00 76.81 110 ARG A C 1
ATOM 913 O O . ARG A 1 110 ? 16.818 -5.203 -10.844 1.00 76.81 110 ARG A O 1
ATOM 920 N N . LEU A 1 111 ? 18.318 -6.659 -9.999 1.00 83.69 111 LEU A N 1
ATOM 921 C CA . LEU A 1 111 ? 19.034 -6.911 -11.239 1.00 83.69 111 LEU A CA 1
ATOM 922 C C . LEU A 1 111 ? 18.071 -7.491 -12.279 1.00 83.69 111 LEU A C 1
ATOM 924 O O . LEU A 1 111 ? 17.349 -8.459 -12.019 1.00 83.69 111 LEU A O 1
ATOM 928 N N . LYS A 1 112 ? 18.062 -6.897 -13.468 1.00 87.75 112 LYS A N 1
ATOM 929 C CA . LYS A 1 112 ? 17.320 -7.407 -14.616 1.00 87.75 112 LYS A CA 1
ATOM 930 C C . LYS A 1 112 ? 18.243 -8.307 -15.427 1.00 87.75 112 LYS A C 1
ATOM 932 O O . LYS A 1 112 ? 19.329 -7.891 -15.821 1.00 87.75 112 LYS A O 1
ATOM 937 N N . PHE A 1 113 ? 17.805 -9.534 -15.693 1.00 90.31 113 PHE A N 1
ATOM 938 C CA . PHE A 1 113 ? 18.490 -10.396 -16.650 1.00 90.31 113 PHE A CA 1
ATOM 939 C C . PHE A 1 113 ? 18.430 -9.754 -18.042 1.00 90.31 113 PHE A C 1
ATOM 941 O O . PHE A 1 113 ? 17.340 -9.436 -18.525 1.00 90.31 113 PHE A O 1
ATOM 948 N N . SER A 1 114 ? 19.595 -9.521 -18.646 1.00 89.81 114 SER A N 1
ATOM 949 C CA . SER A 1 114 ? 19.718 -8.854 -19.943 1.00 89.81 114 SER A CA 1
ATOM 950 C C . SER A 1 114 ? 19.979 -9.868 -21.054 1.00 89.81 114 SER A C 1
ATOM 952 O O . SER A 1 114 ? 19.244 -9.893 -22.037 1.00 89.81 114 SER A O 1
ATOM 954 N N . ASP A 1 115 ? 20.992 -10.724 -20.889 1.00 90.81 115 ASP A N 1
ATOM 955 C CA . ASP A 1 115 ? 21.409 -11.680 -21.921 1.00 90.81 115 ASP A CA 1
ATOM 956 C C . ASP A 1 115 ? 22.225 -12.842 -21.328 1.00 90.81 115 ASP A C 1
ATOM 958 O O . ASP A 1 115 ? 22.895 -12.679 -20.303 1.00 90.81 115 ASP A O 1
ATOM 962 N N . ILE A 1 116 ? 22.216 -13.990 -22.010 1.00 92.94 116 ILE A N 1
ATOM 963 C CA . ILE A 1 116 ? 23.148 -15.100 -21.779 1.00 92.94 116 ILE A CA 1
ATOM 964 C C . ILE A 1 116 ? 23.766 -15.526 -23.108 1.00 92.94 116 ILE A C 1
ATOM 966 O O . ILE A 1 116 ? 23.071 -15.860 -24.066 1.00 92.94 116 ILE A O 1
ATOM 970 N N . LYS A 1 117 ? 25.097 -15.548 -23.159 1.00 92.25 117 LYS A N 1
ATOM 971 C CA . LYS A 1 117 ? 25.855 -16.024 -24.315 1.00 92.25 117 LYS A CA 1
ATOM 972 C C . LYS A 1 117 ? 26.593 -17.289 -23.950 1.00 92.25 117 LYS A C 1
ATOM 974 O O . LYS A 1 117 ? 27.408 -17.294 -23.033 1.00 92.25 117 LYS A O 1
ATOM 979 N N . VAL A 1 118 ? 26.324 -18.334 -24.715 1.00 90.75 118 VAL A N 1
ATOM 980 C CA . VAL A 1 118 ? 26.991 -19.624 -24.601 1.00 90.75 118 VAL A CA 1
ATOM 981 C C . VAL A 1 118 ? 27.785 -19.850 -25.876 1.00 90.75 118 VAL A C 1
ATOM 983 O O . VAL A 1 118 ? 27.246 -19.738 -26.978 1.00 90.75 118 VAL A O 1
ATOM 986 N N . GLY A 1 119 ? 29.075 -20.131 -25.732 1.00 87.75 119 GLY A N 1
ATOM 987 C CA . GLY A 1 119 ? 29.990 -20.329 -26.847 1.00 87.75 119 GLY A CA 1
ATOM 988 C C . GLY A 1 119 ? 30.930 -21.496 -26.597 1.00 87.75 119 GLY A C 1
ATOM 989 O O . GLY A 1 119 ? 31.224 -21.858 -25.462 1.00 87.75 119 GLY A O 1
ATOM 990 N N . THR A 1 120 ? 31.414 -22.097 -27.678 1.00 85.50 120 THR A N 1
ATOM 991 C CA . THR A 1 120 ? 32.496 -23.080 -27.623 1.00 85.50 120 THR A CA 1
ATOM 992 C C . THR A 1 120 ? 33.658 -22.561 -28.453 1.00 85.50 120 THR A C 1
ATOM 994 O O . THR A 1 120 ? 33.500 -22.293 -29.643 1.00 85.50 120 THR A O 1
ATOM 997 N N . ILE A 1 121 ? 34.826 -22.431 -27.830 1.00 82.44 121 ILE A N 1
ATOM 998 C CA . ILE A 1 121 ? 36.077 -22.064 -28.493 1.00 82.44 121 ILE A CA 1
ATOM 999 C C . ILE A 1 121 ? 36.999 -23.281 -28.401 1.00 82.44 121 ILE A C 1
ATOM 1001 O O . ILE A 1 121 ? 37.571 -23.583 -27.354 1.00 82.44 121 ILE A O 1
ATOM 1005 N N . GLY A 1 122 ? 37.103 -24.039 -29.495 1.00 81.81 122 GLY A N 1
ATOM 1006 C CA . GLY A 1 122 ? 37.849 -25.299 -29.515 1.00 81.81 122 GLY A CA 1
ATOM 1007 C C . GLY A 1 122 ? 37.272 -26.327 -28.532 1.00 81.81 122 GLY A C 1
ATOM 1008 O O . GLY A 1 122 ? 36.136 -26.762 -28.684 1.00 81.81 122 GLY A O 1
ATOM 1009 N N . ASN A 1 123 ? 38.057 -26.714 -27.519 1.00 83.81 123 ASN A N 1
ATOM 1010 C CA . ASN A 1 123 ? 37.641 -27.649 -26.460 1.00 83.81 123 ASN A CA 1
ATOM 1011 C C . ASN A 1 123 ? 37.206 -26.940 -25.157 1.00 83.81 123 ASN A C 1
ATOM 1013 O O . ASN A 1 123 ? 37.126 -27.565 -24.095 1.00 83.81 123 ASN A O 1
ATOM 1017 N N . GLN A 1 124 ? 36.970 -25.629 -25.214 1.00 83.94 124 GLN A N 1
ATOM 1018 C CA . GLN A 1 124 ? 36.561 -24.819 -24.073 1.00 83.94 124 GLN A CA 1
ATOM 1019 C C . GLN A 1 124 ? 35.134 -24.317 -24.275 1.00 83.94 124 GLN A C 1
ATOM 1021 O O . GLN A 1 124 ? 34.787 -23.804 -25.335 1.00 83.94 124 GLN A O 1
ATOM 1026 N N . PHE A 1 125 ? 34.309 -24.499 -23.254 1.00 86.94 125 PHE A N 1
ATOM 1027 C CA . PHE A 1 125 ? 32.944 -24.008 -23.177 1.00 86.94 125 PHE A CA 1
ATOM 1028 C C . PHE A 1 125 ? 32.944 -22.736 -22.332 1.00 86.94 125 PHE A C 1
ATOM 1030 O O . PHE A 1 125 ? 33.490 -22.739 -21.226 1.00 86.94 125 PHE A O 1
ATOM 1037 N N . GLU A 1 126 ? 32.373 -21.657 -22.856 1.00 89.38 126 GLU A N 1
ATOM 1038 C CA . GLU A 1 126 ? 32.286 -20.360 -22.188 1.00 89.38 126 GLU A CA 1
ATOM 1039 C C . GLU A 1 126 ? 30.828 -19.934 -22.046 1.00 89.38 126 GLU A C 1
ATOM 1041 O O . GLU A 1 126 ? 30.045 -20.015 -22.996 1.00 89.38 126 GLU A O 1
ATOM 1046 N N . VAL A 1 127 ? 30.485 -19.440 -20.861 1.00 91.19 127 VAL A N 1
ATOM 1047 C CA . VAL A 1 127 ? 29.179 -18.860 -20.557 1.00 91.19 127 VAL A CA 1
ATOM 1048 C C . VAL A 1 127 ? 29.392 -17.445 -20.045 1.00 91.19 127 VAL A C 1
ATOM 1050 O O . VAL A 1 127 ? 30.220 -17.201 -19.166 1.00 91.19 127 VAL A O 1
ATOM 1053 N N . CYS A 1 128 ? 28.646 -16.508 -20.616 1.00 91.62 128 CYS A N 1
ATOM 1054 C CA . CYS A 1 128 ? 28.658 -15.107 -20.243 1.00 91.62 128 CYS A CA 1
ATOM 1055 C C . CYS A 1 128 ? 27.235 -14.639 -19.928 1.00 91.62 128 CYS A C 1
ATOM 1057 O O . CYS A 1 128 ? 26.361 -14.724 -20.791 1.00 91.62 128 CYS A O 1
ATOM 1059 N N . VAL A 1 129 ? 27.008 -14.127 -18.721 1.00 94.00 129 VAL A N 1
ATOM 1060 C CA . VAL A 1 129 ? 25.719 -13.598 -18.256 1.00 94.00 129 VAL A CA 1
ATOM 1061 C C . VAL A 1 129 ? 25.816 -12.085 -18.127 1.00 94.00 129 VAL A C 1
ATOM 1063 O O . VAL A 1 129 ? 26.768 -11.559 -17.549 1.00 94.00 129 VAL A O 1
ATOM 1066 N N . LYS A 1 130 ? 24.818 -11.371 -18.650 1.00 92.94 130 LYS A N 1
ATOM 1067 C CA . LYS A 1 130 ? 24.705 -9.916 -18.525 1.00 92.94 130 LYS A CA 1
ATOM 1068 C C . LYS A 1 130 ? 23.504 -9.540 -17.676 1.00 92.94 130 LYS A C 1
ATOM 1070 O O . LYS A 1 130 ? 22.375 -9.925 -17.982 1.00 92.94 130 LYS A O 1
ATOM 1075 N N . LEU A 1 131 ? 23.751 -8.745 -16.642 1.00 92.56 131 LEU A N 1
ATOM 1076 C CA . LEU A 1 131 ? 22.737 -8.214 -15.735 1.00 92.56 131 LEU A CA 1
ATOM 1077 C C . LEU A 1 131 ? 22.708 -6.690 -15.823 1.00 92.56 131 LEU A C 1
ATOM 1079 O O . LEU A 1 131 ? 23.746 -6.053 -15.973 1.00 92.56 131 LEU A O 1
ATOM 1083 N N . GLU A 1 132 ? 21.526 -6.101 -15.715 1.00 88.50 132 GLU A N 1
ATOM 1084 C CA . GLU A 1 132 ? 21.324 -4.656 -15.780 1.00 88.50 132 GLU A CA 1
ATOM 1085 C C . GLU A 1 132 ? 20.798 -4.124 -14.441 1.00 88.50 132 GLU A C 1
ATOM 1087 O O . GLU A 1 132 ? 19.873 -4.694 -13.857 1.00 88.50 132 GLU A O 1
ATOM 1092 N N . SER A 1 133 ? 21.378 -3.021 -13.963 1.00 87.25 133 SER A N 1
ATOM 1093 C CA . SER A 1 133 ? 20.923 -2.278 -12.784 1.00 87.25 133 SER A CA 1
ATOM 1094 C C . SER A 1 133 ? 21.056 -0.784 -13.025 1.00 87.25 133 SER A C 1
ATOM 1096 O O . SER A 1 133 ? 22.155 -0.309 -13.309 1.00 87.25 133 SER A O 1
ATOM 1098 N N . ASN A 1 134 ? 19.956 -0.036 -12.918 1.00 81.00 134 ASN A N 1
ATOM 1099 C CA . ASN A 1 134 ? 19.940 1.428 -13.047 1.00 81.00 134 ASN A CA 1
ATOM 1100 C C . ASN A 1 134 ? 20.702 1.942 -14.290 1.00 81.00 134 ASN A C 1
ATOM 1102 O O . ASN A 1 134 ? 21.475 2.896 -14.213 1.00 81.00 134 ASN A O 1
ATOM 1106 N N . GLY A 1 135 ? 20.534 1.261 -15.432 1.00 79.12 135 GLY A N 1
ATOM 1107 C CA . GLY A 1 135 ? 21.199 1.585 -16.700 1.00 79.12 135 GLY A CA 1
ATOM 1108 C C . GLY A 1 135 ? 22.676 1.171 -16.803 1.00 79.12 135 GLY A C 1
ATOM 1109 O O . GLY A 1 135 ? 23.299 1.404 -17.838 1.00 79.12 135 GLY A O 1
ATOM 1110 N N . LYS A 1 136 ? 23.253 0.545 -15.770 1.00 85.44 136 LYS A N 1
ATOM 1111 C CA . LYS A 1 136 ? 24.594 -0.061 -15.802 1.00 85.44 136 LYS A CA 1
ATOM 1112 C C . LYS A 1 136 ? 24.493 -1.553 -16.107 1.00 85.44 136 LYS A C 1
ATOM 1114 O O . LYS A 1 136 ? 23.649 -2.246 -15.543 1.00 85.44 136 LYS A O 1
ATOM 1119 N N . ILE A 1 137 ? 25.383 -2.046 -16.967 1.00 88.56 137 ILE A N 1
ATOM 1120 C CA . ILE A 1 137 ? 25.465 -3.462 -17.341 1.00 88.56 137 ILE A CA 1
ATOM 1121 C C . ILE A 1 137 ? 26.657 -4.103 -16.629 1.00 88.56 137 ILE A C 1
ATOM 1123 O O . ILE A 1 137 ? 27.775 -3.594 -16.691 1.00 88.56 137 ILE A O 1
ATOM 1127 N N . TYR A 1 138 ? 26.404 -5.239 -15.993 1.00 89.25 138 TYR A N 1
ATOM 1128 C CA . TYR A 1 138 ? 27.375 -6.091 -15.320 1.00 89.25 138 TYR A CA 1
ATOM 1129 C C . TYR A 1 138 ? 27.513 -7.397 -16.099 1.00 89.25 138 TYR A C 1
ATOM 1131 O O . TYR A 1 138 ? 26.524 -7.920 -16.611 1.00 89.25 138 TYR A O 1
ATOM 1139 N N . GLU A 1 139 ? 28.734 -7.914 -16.203 1.00 91.00 139 GLU A N 1
ATOM 1140 C CA . GLU A 1 139 ? 29.055 -9.101 -16.999 1.00 91.00 139 GLU A CA 1
ATOM 1141 C C . GLU A 1 139 ? 29.761 -10.148 -16.124 1.00 91.00 139 GLU A C 1
ATOM 1143 O O . GLU A 1 139 ? 30.820 -9.871 -15.560 1.00 91.00 139 GLU A O 1
ATOM 1148 N N . GLY A 1 140 ? 2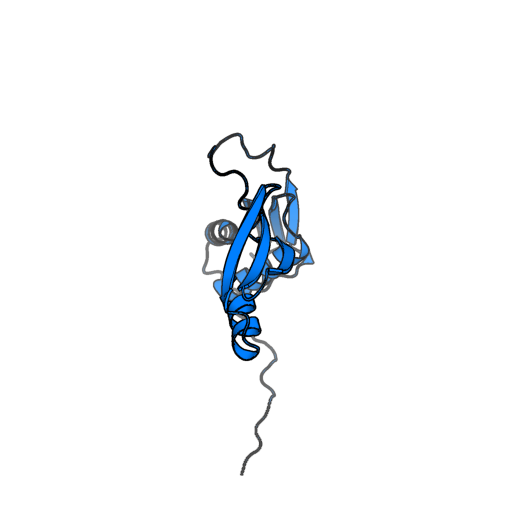9.171 -11.339 -16.008 1.00 90.69 140 GLY A N 1
ATOM 1149 C CA . GLY A 1 140 ? 29.763 -12.517 -15.369 1.00 90.69 140 GLY A CA 1
ATOM 1150 C C . GLY A 1 140 ? 30.219 -13.515 -16.429 1.00 90.69 140 GLY A C 1
ATOM 1151 O O . GLY A 1 140 ? 29.472 -13.793 -17.364 1.00 90.69 140 GLY A O 1
ATOM 1152 N N . LYS A 1 141 ? 31.448 -14.032 -16.322 1.00 91.12 141 LYS A N 1
ATOM 1153 C CA . LYS A 1 141 ? 32.015 -15.003 -17.274 1.00 91.12 141 LYS A CA 1
ATOM 1154 C C . LYS A 1 141 ? 32.570 -16.216 -16.549 1.00 91.12 141 LYS A C 1
ATOM 1156 O O . LYS A 1 141 ? 33.356 -16.075 -15.614 1.00 91.12 141 LYS A O 1
ATOM 1161 N N . VAL A 1 142 ? 32.235 -17.398 -17.048 1.00 91.06 142 VAL A N 1
ATOM 1162 C CA . VAL A 1 142 ? 32.806 -18.671 -16.607 1.00 91.06 142 VAL A CA 1
ATOM 1163 C C . VAL A 1 142 ? 33.201 -19.503 -17.820 1.00 91.06 142 VAL A C 1
ATOM 1165 O O . VAL A 1 142 ? 32.519 -19.501 -18.843 1.00 91.06 142 VAL A O 1
ATOM 1168 N N . SER A 1 143 ? 34.322 -20.213 -17.716 1.00 88.75 143 SER A N 1
ATOM 1169 C CA . SER A 1 143 ? 34.784 -21.111 -18.768 1.00 88.75 143 SER A CA 1
ATOM 1170 C C . SER A 1 143 ? 35.331 -22.420 -18.208 1.00 88.75 143 SER A C 1
ATOM 1172 O O . SER A 1 143 ? 35.798 -22.490 -17.068 1.00 88.75 143 SER A O 1
ATOM 1174 N N . GLY A 1 144 ? 35.244 -23.486 -19.001 1.00 86.44 144 GLY A N 1
ATOM 1175 C CA . GLY A 1 144 ? 35.701 -24.815 -18.606 1.00 86.44 144 GLY A CA 1
ATOM 1176 C C . GLY A 1 144 ? 35.817 -25.784 -19.778 1.00 86.44 144 GLY A C 1
ATOM 1177 O O . GLY A 1 144 ? 35.515 -25.443 -20.917 1.00 86.44 144 GLY A O 1
ATOM 1178 N N . LYS A 1 145 ? 36.283 -27.009 -19.512 1.00 84.94 145 LYS A N 1
ATOM 1179 C CA . LYS A 1 145 ? 36.403 -28.050 -20.546 1.00 84.94 145 LYS A CA 1
ATOM 1180 C C . LYS A 1 145 ? 35.031 -28.423 -21.105 1.00 84.94 145 LYS A C 1
ATOM 1182 O O . LYS A 1 145 ? 34.094 -28.647 -20.336 1.00 84.94 145 LYS A O 1
ATOM 1187 N N . ASN A 1 146 ? 34.952 -28.539 -22.427 1.00 77.12 146 ASN A N 1
ATOM 1188 C CA . ASN A 1 146 ? 33.732 -28.856 -23.157 1.00 77.12 146 ASN A CA 1
ATOM 1189 C C . ASN A 1 146 ? 33.432 -30.367 -23.151 1.00 77.12 146 ASN A C 1
ATOM 1191 O O . ASN A 1 146 ? 33.613 -31.051 -24.156 1.00 77.12 146 ASN A O 1
ATOM 1195 N N . TRP A 1 147 ? 33.008 -30.898 -22.004 1.00 77.44 147 TRP A N 1
ATOM 1196 C CA . TRP A 1 147 ? 32.465 -32.257 -21.869 1.00 77.44 147 TRP A CA 1
ATOM 1197 C C . TRP A 1 147 ? 30.972 -32.161 -21.536 1.00 77.44 147 TRP A C 1
ATOM 1199 O O . TRP A 1 147 ? 30.592 -31.280 -20.769 1.00 77.44 147 TRP A O 1
ATOM 1209 N N . GLY A 1 148 ? 30.135 -33.036 -22.108 1.00 71.12 148 GLY A N 1
ATOM 1210 C CA . GLY A 1 148 ? 28.667 -32.886 -22.116 1.00 71.12 148 GLY A CA 1
ATOM 1211 C C . GLY A 1 148 ? 28.032 -32.599 -20.749 1.00 71.12 148 GLY A C 1
ATOM 1212 O O . GLY A 1 148 ? 27.276 -31.645 -20.624 1.00 71.12 148 GLY A O 1
ATOM 1213 N N . GLU A 1 149 ? 28.413 -33.337 -19.704 1.00 72.44 149 GLU A N 1
ATOM 1214 C CA . GLU A 1 149 ? 27.892 -33.142 -18.336 1.00 72.44 149 GLU A CA 1
ATOM 1215 C C . GLU A 1 149 ? 28.365 -31.833 -17.674 1.00 72.44 149 GLU A C 1
ATOM 1217 O O . GLU A 1 149 ? 27.724 -31.307 -16.768 1.00 72.44 149 GLU A O 1
ATOM 1222 N N . ASN A 1 150 ? 29.487 -31.270 -18.128 1.00 76.31 150 ASN A N 1
ATOM 1223 C CA . ASN A 1 150 ? 30.062 -30.051 -17.561 1.00 76.31 150 ASN A CA 1
ATOM 1224 C C . ASN A 1 150 ? 29.411 -28.775 -18.128 1.00 76.31 150 ASN A C 1
ATOM 1226 O O . ASN A 1 150 ? 29.565 -27.704 -17.548 1.00 76.31 150 ASN A O 1
ATOM 1230 N N . GLN A 1 151 ? 28.689 -28.861 -19.250 1.00 78.62 151 GLN A N 1
ATOM 1231 C CA . GLN A 1 151 ? 28.041 -27.700 -19.872 1.00 78.62 151 GLN A CA 1
ATOM 1232 C C . GLN A 1 151 ? 26.929 -27.130 -18.982 1.00 78.62 151 GLN A C 1
ATOM 1234 O O . GLN A 1 151 ? 26.891 -25.925 -18.747 1.00 78.62 151 GLN A O 1
ATOM 1239 N N . GLU A 1 152 ? 26.074 -27.993 -18.429 1.00 82.81 152 GLU A N 1
ATOM 1240 C CA . GLU A 1 152 ? 24.988 -27.592 -17.523 1.00 82.81 152 GLU A CA 1
ATOM 1241 C C . GLU A 1 152 ? 25.532 -26.970 -16.231 1.00 82.81 152 GLU A C 1
ATOM 1243 O O . GLU A 1 152 ? 25.053 -25.926 -15.786 1.00 82.81 152 GLU A O 1
ATOM 1248 N N . TYR A 1 153 ? 26.597 -27.556 -15.674 1.00 84.50 153 TYR A N 1
ATOM 1249 C CA . TYR A 1 153 ? 27.292 -27.003 -14.512 1.00 84.50 153 TYR A CA 1
ATOM 1250 C C . TYR A 1 153 ? 27.883 -25.617 -14.796 1.00 84.50 153 TYR A C 1
ATOM 1252 O O . TYR A 1 153 ? 27.750 -24.709 -13.977 1.00 84.50 153 TYR A O 1
ATOM 1260 N N . LEU A 1 154 ? 28.517 -25.431 -15.958 1.00 83.12 154 LEU A N 1
ATOM 1261 C CA . LEU A 1 154 ? 29.084 -24.139 -16.344 1.00 83.12 154 LEU A CA 1
ATOM 1262 C C . LEU A 1 154 ? 27.997 -23.080 -16.561 1.00 83.12 154 LEU A C 1
ATOM 1264 O O . LEU A 1 154 ? 28.218 -21.933 -16.196 1.00 83.12 154 LEU A O 1
ATOM 1268 N N . VAL A 1 155 ? 26.820 -23.447 -17.075 1.00 85.06 155 VAL A N 1
ATOM 1269 C CA . VAL A 1 155 ? 25.679 -22.519 -17.178 1.00 85.06 155 VAL A CA 1
ATOM 1270 C C . VAL A 1 155 ? 25.138 -22.141 -15.800 1.00 85.06 155 VAL A C 1
ATOM 1272 O O . VAL A 1 155 ? 24.883 -20.968 -15.559 1.00 85.06 155 VAL A O 1
ATOM 1275 N N . ALA A 1 156 ? 24.998 -23.101 -14.884 1.00 84.81 156 ALA A N 1
ATOM 1276 C CA . ALA A 1 156 ? 24.489 -22.842 -13.535 1.00 84.81 156 ALA A CA 1
ATOM 1277 C C . ALA A 1 156 ? 25.468 -22.055 -12.645 1.00 84.81 156 ALA A C 1
ATOM 1279 O O . ALA A 1 156 ? 25.054 -21.416 -11.681 1.00 84.81 156 ALA A O 1
ATOM 1280 N N . LYS A 1 157 ? 26.770 -22.137 -12.936 1.00 84.38 157 LYS A N 1
ATOM 1281 C CA . LYS A 1 157 ? 27.830 -21.443 -12.196 1.00 84.38 157 LYS A CA 1
ATOM 1282 C C . LYS A 1 157 ? 28.028 -19.983 -12.632 1.00 84.38 157 LYS A C 1
ATOM 1284 O O . LYS A 1 157 ? 28.638 -19.229 -11.874 1.00 84.38 157 LYS A O 1
ATOM 1289 N N . ALA A 1 158 ? 27.607 -19.633 -13.849 1.00 75.81 158 ALA A N 1
ATOM 1290 C CA . ALA A 1 158 ? 27.743 -18.298 -14.438 1.00 75.81 158 ALA A CA 1
ATOM 1291 C C . ALA A 1 158 ? 26.819 -17.274 -13.766 1.00 75.81 158 ALA A C 1
ATOM 1293 O O . ALA A 1 158 ? 27.276 -16.121 -13.597 1.00 75.81 158 ALA A O 1
#